Protein AF-A0A537Z1U8-F1 (afdb_monomer_lite)

Foldseek 3Di:
DFFQVVPVPDPWDWDQDPVRDIFTWDWPADDNLQRATDIDTPDDPPDDDDAAADQDDFDFFFKKKFFWQAPNNHGDIWIWTFHDFFDWDQDPVNPGINTGKTKIQTFDAPGSGGTFMAGPVRHGQFGWHDAPDVPPDRGHPRITITRGVNRNVVRVPDDDD

Secondary structure (DSSP, 8-state):
-EEGGGTTT-S-EEEE-TTS-EEEEEEEEEEGGGTEEEEEES---S---PPPB--S---TT-EEEEEE-GGG-TTEEEEEEEEEEEEEEE-TTSSSEEEEEEEE-S---TT-TTPEEEETTS-EEEEEEEE--TT--SS--S-EEEEEHHHHHHHTT----

pLDDT: mean 88.59, std 12.71, range [33.28, 98.56]

Structure (mmCIF, N/CA/C/O backbone):
data_AF-A0A537Z1U8-F1
#
_entry.id   AF-A0A537Z1U8-F1
#
loop_
_atom_site.group_PDB
_atom_site.id
_atom_site.type_symbol
_atom_site.label_atom_id
_atom_site.label_alt_id
_atom_site.label_comp_id
_atom_site.label_asym_id
_atom_site.label_entity_id
_atom_site.label_seq_id
_atom_site.pdbx_PDB_ins_code
_atom_site.Cartn_x
_atom_site.Cartn_y
_atom_site.Cartn_z
_atom_site.occupancy
_atom_site.B_iso_or_equiv
_atom_site.auth_seq_id
_atom_site.auth_comp_id
_atom_site.auth_asym_id
_atom_site.auth_atom_id
_atom_site.pdbx_PDB_model_num
ATOM 1 N N . MET A 1 1 ? -3.578 -5.396 7.137 1.00 93.75 1 MET A N 1
ATOM 2 C CA . MET A 1 1 ? -2.166 -5.213 6.737 1.00 93.75 1 MET A CA 1
ATOM 3 C C . MET A 1 1 ? -2.007 -3.767 6.334 1.00 93.75 1 MET A C 1
ATOM 5 O O . MET A 1 1 ? -2.961 -3.220 5.798 1.00 93.75 1 MET A O 1
ATOM 9 N N . THR A 1 2 ? -0.862 -3.169 6.622 1.00 95.50 2 THR A N 1
ATOM 10 C CA . THR A 1 2 ? -0.528 -1.786 6.268 1.00 95.50 2 THR A CA 1
ATOM 11 C C . THR A 1 2 ? 0.957 -1.704 5.908 1.00 95.50 2 THR A C 1
ATOM 13 O O . THR A 1 2 ? 1.670 -2.705 6.031 1.00 95.50 2 THR A O 1
ATOM 16 N N . ALA A 1 3 ? 1.414 -0.539 5.459 1.00 94.06 3 ALA A N 1
ATOM 17 C CA . ALA A 1 3 ? 2.832 -0.272 5.286 1.00 94.06 3 ALA A CA 1
ATOM 18 C C . ALA A 1 3 ? 3.501 -0.092 6.660 1.00 94.06 3 ALA A C 1
ATOM 20 O O . ALA A 1 3 ? 2.915 0.535 7.545 1.00 94.06 3 ALA A O 1
ATOM 21 N N . ASN A 1 4 ? 4.694 -0.653 6.862 1.00 93.62 4 ASN A N 1
ATOM 22 C CA . ASN A 1 4 ? 5.367 -0.626 8.166 1.00 93.62 4 ASN A CA 1
ATOM 23 C C . ASN A 1 4 ? 5.676 0.805 8.615 1.00 93.62 4 ASN A C 1
ATOM 25 O O . ASN A 1 4 ? 5.375 1.163 9.750 1.00 93.62 4 ASN A O 1
ATOM 29 N N . HIS A 1 5 ? 6.187 1.644 7.714 1.00 91.00 5 HIS A N 1
ATOM 30 C CA . HIS A 1 5 ? 6.532 3.036 8.027 1.00 91.00 5 HIS A CA 1
ATOM 31 C C . HIS A 1 5 ? 5.334 3.885 8.493 1.00 91.00 5 HIS A C 1
ATOM 33 O O . HIS A 1 5 ? 5.520 4.952 9.068 1.00 91.00 5 HIS A O 1
ATOM 39 N N . VAL A 1 6 ? 4.091 3.441 8.255 1.00 91.94 6 VAL A N 1
ATOM 40 C CA . VAL A 1 6 ? 2.883 4.124 8.754 1.00 91.94 6 VAL A CA 1
ATOM 41 C C . VAL A 1 6 ? 2.713 3.930 10.264 1.00 91.94 6 VAL A C 1
ATOM 43 O O . VAL A 1 6 ? 2.070 4.753 10.911 1.00 91.94 6 VAL A O 1
ATOM 46 N N . VAL A 1 7 ? 3.261 2.849 10.826 1.00 93.88 7 VAL A N 1
ATOM 47 C CA . VAL A 1 7 ? 3.037 2.437 12.223 1.00 93.88 7 VAL A CA 1
ATOM 48 C C . VAL A 1 7 ? 4.316 2.296 13.053 1.00 93.88 7 VAL A C 1
ATOM 50 O O . VAL A 1 7 ? 4.208 2.077 14.252 1.00 93.88 7 VAL A O 1
ATOM 53 N N . GLU A 1 8 ? 5.503 2.427 12.450 1.00 89.69 8 GLU A N 1
ATOM 54 C CA . GLU A 1 8 ? 6.811 2.138 13.072 1.00 89.69 8 GLU A CA 1
ATOM 55 C C . GLU A 1 8 ? 7.060 2.885 14.396 1.00 89.69 8 GLU A C 1
ATOM 57 O O . GLU A 1 8 ? 7.564 2.283 15.340 1.00 89.69 8 GLU A O 1
ATOM 62 N N . ASP A 1 9 ? 6.618 4.142 14.503 1.00 88.56 9 ASP A N 1
ATOM 63 C CA . ASP A 1 9 ? 6.790 4.984 15.700 1.00 88.56 9 ASP A CA 1
ATOM 64 C C . ASP A 1 9 ? 5.463 5.300 16.422 1.00 88.56 9 ASP A C 1
ATOM 66 O O . ASP A 1 9 ? 5.382 6.219 17.244 1.00 88.56 9 ASP A O 1
ATOM 70 N N . ALA A 1 10 ? 4.383 4.584 16.096 1.00 91.81 10 ALA A N 1
ATOM 71 C CA . ALA A 1 10 ? 3.070 4.855 16.672 1.00 91.81 10 ALA A CA 1
ATOM 72 C C . ALA A 1 10 ? 2.974 4.326 18.116 1.00 91.81 10 ALA A C 1
ATOM 74 O O . ALA A 1 10 ? 3.103 3.127 18.354 1.00 91.81 10 ALA A O 1
ATOM 75 N N . SER A 1 11 ? 2.688 5.212 19.080 1.00 90.25 11 SER A N 1
ATOM 76 C CA . SER A 1 11 ? 2.346 4.813 20.457 1.00 90.25 11 SER A CA 1
ATOM 77 C C . SER A 1 11 ? 0.930 4.254 20.566 1.00 90.25 11 SER A C 1
ATOM 79 O O . SER A 1 11 ? 0.677 3.352 21.359 1.00 90.25 11 SER A O 1
ATOM 81 N N . ASP A 1 12 ? 0.021 4.792 19.753 1.00 94.81 12 ASP A N 1
ATOM 82 C CA . ASP A 1 12 ? -1.399 4.474 19.740 1.00 94.81 12 ASP A CA 1
ATOM 83 C C . ASP A 1 12 ? -1.858 4.318 18.290 1.00 94.81 12 ASP A C 1
ATOM 85 O O . ASP A 1 12 ? -1.578 5.167 17.439 1.00 94.81 12 ASP A O 1
ATOM 89 N N . ILE A 1 13 ? -2.577 3.234 18.002 1.00 97.06 13 ILE A N 1
ATOM 90 C CA . ILE A 1 13 ? -3.119 2.950 16.671 1.00 97.06 13 ILE A CA 1
ATOM 91 C C . ILE A 1 13 ? -4.636 2.839 16.796 1.00 97.06 13 ILE A C 1
ATOM 93 O O . ILE A 1 13 ? -5.140 1.975 17.508 1.00 97.06 13 ILE A O 1
ATOM 97 N N . GLU A 1 14 ? -5.370 3.688 16.075 1.00 96.44 14 GLU A N 1
ATOM 98 C CA . GLU A 1 14 ? -6.826 3.593 15.931 1.00 96.44 14 GLU A CA 1
ATOM 99 C C . GLU A 1 14 ? -7.168 3.130 14.509 1.00 96.44 14 GLU A C 1
ATOM 101 O O . GLU A 1 14 ? -6.727 3.719 13.519 1.00 96.44 14 GLU A O 1
ATOM 106 N N . VAL A 1 15 ? -7.987 2.087 14.395 1.00 95.12 15 VAL A N 1
ATOM 107 C CA . VAL A 1 15 ? -8.544 1.611 13.125 1.00 95.12 15 VAL A CA 1
ATOM 108 C C . VAL A 1 15 ? -9.978 2.103 13.002 1.00 95.12 15 VAL A C 1
ATOM 110 O O . VAL A 1 15 ? -10.791 1.898 13.899 1.00 95.12 15 VAL A O 1
ATOM 113 N N . THR A 1 16 ? -10.298 2.722 11.864 1.00 92.94 16 THR A N 1
ATOM 114 C CA . THR A 1 16 ? -11.677 3.048 11.473 1.00 92.94 16 THR A CA 1
ATOM 115 C C . THR A 1 16 ? -12.143 2.066 10.398 1.00 92.94 16 THR A C 1
ATOM 117 O O . THR A 1 16 ? -11.506 1.953 9.349 1.00 92.94 16 THR A O 1
ATOM 120 N N . PHE A 1 17 ? -13.242 1.352 10.642 1.00 91.94 17 PHE A N 1
ATOM 121 C CA . PHE A 1 17 ? -13.834 0.416 9.682 1.00 91.94 17 PHE A CA 1
ATOM 122 C C . PHE A 1 17 ? -14.728 1.130 8.659 1.00 91.94 17 PHE A C 1
ATOM 124 O O . PHE A 1 17 ? -15.087 2.296 8.814 1.00 91.94 17 PHE A O 1
ATOM 131 N N . GLY A 1 18 ? -15.121 0.410 7.602 1.00 87.31 18 GLY A N 1
ATOM 132 C CA . GLY A 1 18 ? -15.961 0.952 6.527 1.00 87.31 18 GLY A CA 1
ATOM 133 C C . GLY A 1 18 ? -17.368 1.389 6.961 1.00 87.31 18 GLY A C 1
ATOM 134 O O . GLY A 1 18 ? -17.992 2.173 6.254 1.00 87.31 18 GLY A O 1
ATOM 135 N N . ASP A 1 19 ? -17.856 0.924 8.115 1.00 89.56 19 ASP A N 1
ATOM 136 C CA . ASP A 1 19 ? -19.113 1.377 8.729 1.00 89.56 19 ASP A CA 1
ATOM 137 C C . ASP A 1 19 ? -18.936 2.602 9.653 1.00 89.56 19 ASP A C 1
ATOM 139 O O . ASP A 1 19 ? -19.910 3.101 10.215 1.00 89.56 19 ASP A O 1
ATOM 143 N N . GLY A 1 20 ? -17.702 3.097 9.804 1.00 89.88 20 GLY A N 1
ATOM 144 C CA . GLY A 1 20 ? -17.340 4.234 10.650 1.00 89.88 20 GLY A CA 1
ATOM 145 C C . GLY A 1 20 ? -17.029 3.882 12.105 1.00 89.88 20 GLY A C 1
ATOM 146 O O . GLY A 1 20 ? -16.631 4.771 12.861 1.00 89.88 20 GLY A O 1
ATOM 147 N N . THR A 1 21 ? -17.176 2.622 12.520 1.00 93.00 21 THR A N 1
ATOM 148 C CA . THR A 1 21 ? -16.768 2.195 13.865 1.00 93.00 21 THR A CA 1
ATOM 149 C C . THR A 1 21 ? -15.256 2.303 14.041 1.00 93.00 21 THR A C 1
ATOM 151 O O . THR A 1 21 ? -14.482 2.160 13.091 1.00 93.00 21 THR A O 1
ATOM 154 N N . LYS A 1 22 ? -14.838 2.579 15.278 1.00 95.19 22 LYS A N 1
ATOM 155 C CA . LYS A 1 22 ? -13.446 2.823 15.652 1.00 95.19 22 LYS A CA 1
ATOM 156 C C . LYS A 1 22 ? -13.024 1.906 16.781 1.00 95.19 22 LYS A C 1
ATOM 158 O O . LYS A 1 22 ? -13.827 1.604 17.664 1.00 95.19 22 LYS A O 1
ATOM 163 N N . THR A 1 23 ? -11.769 1.489 16.757 1.00 97.25 23 THR A N 1
ATOM 164 C CA . THR A 1 23 ? -11.187 0.638 17.792 1.00 97.25 23 THR A CA 1
ATOM 165 C C . THR A 1 23 ? -9.683 0.846 17.862 1.00 97.25 23 THR A C 1
ATOM 167 O O . THR A 1 23 ? -9.051 1.155 16.847 1.00 97.25 23 THR A O 1
ATOM 170 N N . SER A 1 24 ? -9.113 0.661 19.046 1.00 98.00 24 SER A N 1
ATOM 171 C CA . SER A 1 24 ? -7.666 0.569 19.194 1.00 98.00 24 SER A CA 1
ATOM 172 C C . SER A 1 24 ? -7.151 -0.700 18.513 1.00 98.00 24 SER A C 1
ATOM 174 O O . SER A 1 24 ? -7.872 -1.689 18.364 1.00 98.00 24 SER A O 1
ATOM 176 N N . ALA A 1 25 ? -5.908 -0.666 18.058 1.00 97.56 25 ALA A N 1
ATOM 177 C CA . ALA A 1 25 ? -5.233 -1.801 17.458 1.00 97.56 25 ALA A CA 1
ATOM 178 C C . ALA A 1 25 ? -3.783 -1.871 17.927 1.00 97.56 25 ALA A C 1
ATOM 180 O O . ALA A 1 25 ? -3.193 -0.880 18.352 1.00 97.56 25 ALA A O 1
ATOM 181 N N . HIS A 1 26 ? -3.192 -3.049 17.796 1.00 95.81 26 HIS A N 1
ATOM 182 C CA . HIS A 1 26 ? -1.781 -3.277 18.071 1.00 95.81 26 HIS A CA 1
ATOM 183 C C . HIS A 1 26 ? -1.120 -4.004 16.902 1.00 95.81 26 HIS A C 1
ATOM 185 O O . HIS A 1 26 ? -1.777 -4.694 16.114 1.00 95.81 26 HIS A O 1
ATOM 191 N N . VAL A 1 27 ? 0.195 -3.836 16.777 1.00 95.88 27 VAL A N 1
ATOM 192 C CA . VAL A 1 27 ? 0.997 -4.568 15.795 1.00 95.88 27 VAL A CA 1
ATOM 193 C C . VAL A 1 27 ? 1.124 -6.020 16.256 1.00 95.88 27 VAL A C 1
ATOM 195 O O . VAL A 1 27 ? 1.568 -6.287 17.367 1.00 95.88 27 VAL A O 1
ATOM 198 N N . VAL A 1 28 ? 0.708 -6.954 15.402 1.00 94.44 28 VAL A N 1
ATOM 199 C CA . VAL A 1 28 ? 0.854 -8.405 15.617 1.00 94.44 28 VAL A CA 1
ATOM 200 C C . VAL A 1 28 ? 2.203 -8.885 15.106 1.00 94.44 28 VAL A C 1
ATOM 202 O O . VAL A 1 28 ? 2.829 -9.739 15.721 1.00 94.44 28 VAL A O 1
ATOM 205 N N . SER A 1 29 ? 2.620 -8.361 13.956 1.00 93.75 29 SER A N 1
ATOM 206 C CA . SER A 1 29 ? 3.909 -8.651 13.344 1.00 93.75 29 SER A CA 1
ATOM 207 C C . SER A 1 29 ? 4.308 -7.515 12.407 1.00 93.75 29 SER A C 1
ATOM 209 O O . SER A 1 29 ? 3.452 -6.811 11.854 1.00 93.75 29 SER A O 1
ATOM 211 N N . SER A 1 30 ? 5.608 -7.359 12.192 1.00 92.62 30 SER A N 1
ATOM 212 C CA . SER A 1 30 ? 6.167 -6.439 11.208 1.00 92.62 30 SER A CA 1
ATOM 213 C C . SER A 1 30 ? 7.284 -7.111 10.418 1.00 92.62 30 SER A C 1
ATOM 215 O O . SER A 1 30 ? 7.970 -8.008 10.895 1.00 92.62 30 SER A O 1
ATOM 217 N N . ALA A 1 31 ? 7.442 -6.674 9.175 1.00 92.38 31 ALA A N 1
ATOM 218 C CA . ALA A 1 31 ? 8.544 -7.030 8.296 1.00 92.38 31 ALA A CA 1
ATOM 219 C C . ALA A 1 31 ? 9.080 -5.733 7.679 1.00 92.38 31 ALA A C 1
ATOM 221 O O . ALA A 1 31 ? 8.707 -5.387 6.547 1.00 92.38 31 ALA A O 1
ATOM 222 N N . PRO A 1 32 ? 9.897 -4.964 8.425 1.00 90.12 32 PRO A N 1
ATOM 223 C CA . PRO A 1 32 ? 10.426 -3.680 7.967 1.00 90.12 32 PRO A CA 1
ATOM 224 C C . PRO A 1 32 ? 11.198 -3.795 6.649 1.00 90.12 32 PRO A C 1
ATOM 226 O O . PRO A 1 32 ? 11.216 -2.868 5.843 1.00 90.12 32 PRO A O 1
ATOM 229 N N . GLU A 1 33 ? 11.798 -4.954 6.373 1.00 88.38 33 GLU A N 1
ATOM 230 C CA . GLU A 1 33 ? 12.511 -5.228 5.131 1.00 88.38 33 GLU A CA 1
ATOM 231 C C . GLU A 1 33 ? 11.630 -5.321 3.888 1.00 88.38 33 GLU A C 1
ATOM 233 O O . GLU A 1 33 ? 12.137 -5.154 2.780 1.00 88.38 33 GLU A O 1
ATOM 238 N N . ASN A 1 34 ? 10.331 -5.534 4.082 1.00 90.56 34 ASN A N 1
ATOM 239 C CA . ASN A 1 34 ? 9.314 -5.518 3.039 1.00 90.56 34 ASN A CA 1
ATOM 240 C C . ASN A 1 34 ? 8.362 -4.320 3.174 1.00 90.56 34 ASN A C 1
ATOM 242 O O . ASN A 1 34 ? 7.426 -4.223 2.390 1.00 90.56 34 ASN A O 1
ATOM 246 N N . ASP A 1 35 ? 8.575 -3.442 4.160 1.00 92.38 35 ASP A N 1
ATOM 247 C CA . ASP A 1 35 ? 7.667 -2.353 4.533 1.00 92.38 35 ASP A CA 1
ATOM 248 C C . ASP A 1 35 ? 6.220 -2.822 4.788 1.00 92.38 35 ASP A C 1
ATOM 250 O O . ASP A 1 35 ? 5.259 -2.207 4.334 1.00 92.38 35 ASP A O 1
ATOM 254 N N . ILE A 1 36 ? 6.037 -3.930 5.515 1.00 94.94 36 ILE A N 1
ATOM 255 C CA . ILE A 1 36 ? 4.709 -4.474 5.852 1.00 94.94 36 ILE A CA 1
ATOM 256 C C . ILE A 1 36 ? 4.534 -4.609 7.362 1.00 94.94 36 ILE A C 1
ATOM 258 O O . ILE A 1 36 ? 5.419 -5.103 8.051 1.00 94.94 36 ILE A O 1
ATOM 262 N N . ALA A 1 37 ? 3.346 -4.257 7.854 1.00 95.50 37 ALA A N 1
ATOM 263 C CA . ALA A 1 37 ? 2.895 -4.558 9.209 1.00 95.50 37 ALA A CA 1
ATOM 264 C C . ALA A 1 37 ? 1.495 -5.195 9.220 1.00 95.50 37 ALA A C 1
ATOM 266 O O . ALA A 1 37 ? 0.625 -4.911 8.380 1.00 95.50 37 ALA A O 1
ATOM 267 N N . VAL A 1 38 ? 1.257 -6.068 10.196 1.00 95.94 38 VAL A N 1
ATOM 268 C CA . VAL A 1 38 ? -0.041 -6.685 10.483 1.00 95.94 38 VAL A CA 1
ATOM 269 C C . VAL A 1 38 ? -0.573 -6.101 11.778 1.00 95.94 38 VAL A C 1
ATOM 271 O O . VAL A 1 38 ? 0.112 -6.103 12.792 1.00 95.94 38 VAL A O 1
ATOM 274 N N . LEU A 1 39 ? -1.814 -5.623 11.736 1.00 95.75 39 LEU A N 1
ATOM 275 C CA . LEU A 1 39 ? -2.498 -5.055 12.889 1.00 95.75 39 LEU A CA 1
ATOM 276 C C . LEU A 1 39 ? -3.620 -5.991 13.330 1.00 95.75 39 LEU A C 1
ATOM 278 O O . LEU A 1 39 ? -4.321 -6.545 12.476 1.00 95.75 39 LEU A O 1
ATOM 282 N N . ALA A 1 40 ? -3.814 -6.109 14.638 1.00 94.94 40 ALA A N 1
ATOM 283 C CA . ALA A 1 40 ? -5.003 -6.693 15.239 1.00 94.94 40 ALA A CA 1
ATOM 284 C C . ALA A 1 40 ? -5.800 -5.583 15.929 1.00 94.94 40 ALA A C 1
ATOM 286 O O . ALA A 1 40 ? -5.274 -4.942 16.839 1.00 94.94 40 ALA A O 1
ATOM 287 N N . PRO A 1 41 ? -7.047 -5.332 15.502 1.00 96.25 41 PRO A N 1
ATOM 288 C CA . PRO A 1 41 ? -7.946 -4.466 16.244 1.00 96.25 41 PRO A CA 1
ATOM 289 C C . PRO A 1 41 ? -8.433 -5.167 17.520 1.00 96.25 41 PRO A C 1
ATOM 291 O O . PRO A 1 41 ? -8.697 -6.371 17.503 1.00 96.25 41 PRO A O 1
ATOM 294 N N . ASP A 1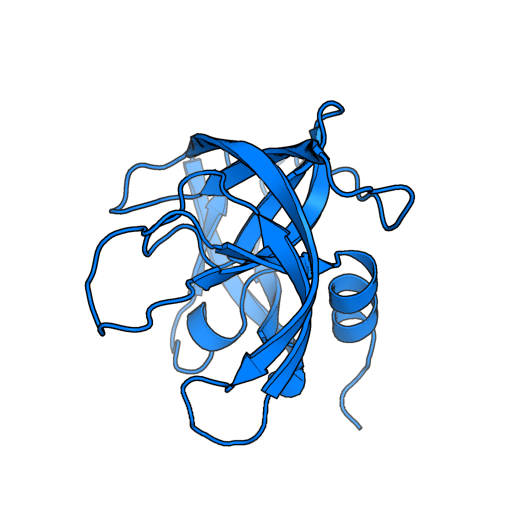 42 ? -8.621 -4.412 18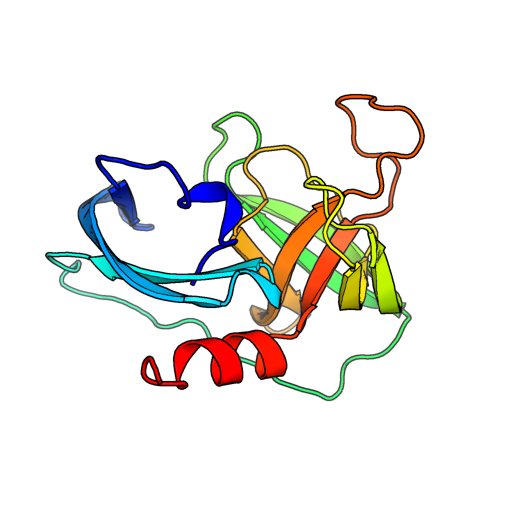.600 1.00 96.88 42 ASP A N 1
ATOM 295 C CA . ASP A 1 42 ? -9.108 -4.930 19.887 1.00 96.88 42 ASP A CA 1
ATOM 296 C C . ASP A 1 42 ? -10.555 -5.438 19.793 1.00 96.88 42 ASP A C 1
ATOM 298 O O . ASP A 1 42 ? -10.984 -6.319 20.540 1.00 96.88 42 ASP A O 1
ATOM 302 N N . SER A 1 43 ? -11.323 -4.887 18.853 1.00 95.38 43 SER A N 1
ATOM 303 C CA . SER A 1 43 ? -12.690 -5.304 18.555 1.00 95.38 43 SER A CA 1
ATOM 304 C C . SER A 1 43 ? -13.006 -5.169 17.069 1.00 95.38 43 SER A C 1
ATOM 306 O O . SER A 1 43 ? -12.345 -4.452 16.325 1.00 95.38 43 SER A O 1
ATOM 308 N N . THR A 1 44 ? -14.030 -5.880 16.610 1.00 93.69 44 THR A N 1
ATOM 309 C CA . THR A 1 44 ? -14.472 -5.850 15.212 1.00 93.69 44 THR A CA 1
ATOM 310 C C . THR A 1 44 ? -15.960 -5.513 15.133 1.00 93.69 44 THR A C 1
ATOM 312 O O . THR A 1 44 ? -16.698 -5.821 16.075 1.00 93.69 44 THR A O 1
ATOM 315 N N . PRO A 1 45 ? -16.433 -4.891 14.036 1.00 91.69 45 PRO A N 1
ATOM 316 C CA . PRO A 1 45 ? -17.858 -4.755 13.773 1.00 91.69 45 PRO A CA 1
ATOM 317 C C . PRO A 1 45 ? -18.546 -6.116 13.725 1.00 91.69 45 PRO A C 1
ATOM 319 O O . PRO A 1 45 ? -17.927 -7.130 13.398 1.00 91.69 45 PRO A O 1
ATOM 322 N N . GLY A 1 46 ? -19.860 -6.129 13.959 1.00 88.38 46 GLY A N 1
ATOM 323 C CA . GLY A 1 46 ? -20.652 -7.363 13.905 1.00 88.38 46 GLY A CA 1
ATOM 324 C C . GLY A 1 46 ? -20.604 -8.076 12.545 1.00 88.38 46 GLY A C 1
ATOM 325 O O . GLY A 1 46 ? -20.812 -9.286 12.487 1.00 88.38 46 GLY A O 1
ATOM 326 N N . LEU A 1 47 ? -20.300 -7.348 11.463 1.00 88.56 47 LEU A N 1
ATOM 327 C CA . LEU A 1 47 ? -20.051 -7.904 10.137 1.00 88.56 47 LEU A CA 1
ATOM 328 C C . LEU A 1 47 ? -18.737 -7.356 9.570 1.00 88.56 47 LEU A C 1
ATOM 330 O O . LEU A 1 47 ? -18.618 -6.164 9.301 1.00 88.56 47 LEU A O 1
ATOM 334 N N . ILE A 1 48 ? -17.785 -8.251 9.310 1.00 87.88 48 ILE A N 1
ATOM 335 C CA . ILE A 1 48 ? -16.597 -7.973 8.500 1.00 87.88 48 ILE A CA 1
ATOM 336 C C . ILE A 1 48 ? -16.657 -8.835 7.246 1.00 87.88 48 ILE A C 1
ATOM 338 O O . ILE A 1 48 ? -16.811 -10.054 7.324 1.00 87.88 48 ILE A O 1
ATOM 342 N N . VAL A 1 49 ? -16.469 -8.203 6.089 1.00 89.81 49 VAL A N 1
ATOM 343 C CA . VAL A 1 49 ? -16.225 -8.906 4.829 1.00 89.81 49 VAL A CA 1
ATOM 344 C C . VAL A 1 49 ? -14.724 -8.844 4.543 1.00 89.81 49 VAL A C 1
ATOM 346 O O . VAL A 1 49 ? -14.200 -7.749 4.327 1.00 89.81 49 VAL A O 1
ATOM 349 N N . PRO A 1 50 ? -14.001 -9.978 4.569 1.00 90.94 50 PRO A N 1
ATOM 350 C CA . PRO A 1 50 ? -12.580 -9.975 4.265 1.00 90.94 50 PRO A CA 1
ATOM 351 C C . PRO A 1 50 ? -12.350 -9.646 2.788 1.00 90.94 50 PRO A C 1
ATOM 353 O O . PRO A 1 50 ? -13.099 -10.077 1.909 1.00 90.94 50 PRO A O 1
ATOM 356 N N . ALA A 1 51 ? -11.272 -8.916 2.512 1.00 93.25 51 ALA A N 1
ATOM 357 C CA . ALA A 1 51 ? -10.834 -8.691 1.145 1.00 93.25 51 ALA A CA 1
ATOM 358 C C . ALA A 1 51 ? -10.399 -10.013 0.490 1.00 93.25 51 ALA A C 1
ATOM 360 O O . ALA A 1 51 ? -9.736 -10.849 1.110 1.00 93.25 51 ALA A O 1
ATOM 361 N N . VAL A 1 52 ? -10.737 -10.184 -0.788 1.00 96.62 52 VAL A N 1
ATOM 362 C CA . VAL A 1 52 ? -10.256 -11.315 -1.587 1.00 96.62 52 VAL A CA 1
ATOM 363 C C . VAL A 1 52 ? -8.841 -11.004 -2.058 1.00 96.62 52 VAL A C 1
ATOM 365 O O . VAL A 1 52 ? -8.604 -9.953 -2.649 1.00 96.62 52 VAL A O 1
ATOM 368 N N . LEU A 1 53 ? -7.897 -11.911 -1.811 1.00 96.75 53 LEU A N 1
ATOM 369 C CA . LEU A 1 53 ? -6.497 -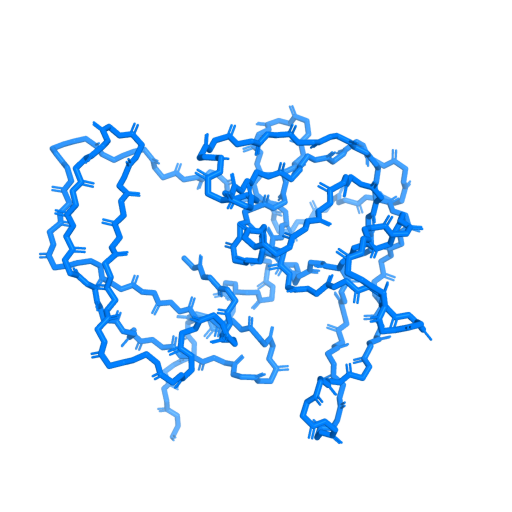11.735 -2.200 1.00 96.75 53 LEU A CA 1
ATOM 370 C C . LEU A 1 53 ? -6.209 -12.476 -3.508 1.00 96.75 53 LEU A C 1
ATOM 372 O O . LEU A 1 53 ? -6.631 -13.621 -3.677 1.00 96.75 53 LEU A O 1
ATOM 376 N N . ASN A 1 54 ? -5.439 -11.859 -4.401 1.00 96.56 54 ASN A N 1
ATOM 377 C CA . ASN A 1 54 ? -4.918 -12.498 -5.602 1.00 96.56 54 ASN A CA 1
ATOM 378 C C . ASN A 1 54 ? -3.392 -12.352 -5.674 1.00 96.56 54 ASN A C 1
ATOM 380 O O . ASN A 1 54 ? -2.857 -11.293 -5.983 1.00 96.56 54 ASN A O 1
ATOM 384 N N . GLY A 1 55 ? -2.692 -13.452 -5.394 1.00 91.50 55 GLY A N 1
ATOM 385 C CA . GLY A 1 55 ? -1.231 -13.502 -5.338 1.00 91.50 55 GLY A CA 1
ATOM 386 C C . GLY A 1 55 ? -0.513 -13.724 -6.671 1.00 91.50 55 GLY A C 1
ATOM 387 O O . GLY A 1 55 ? 0.680 -14.031 -6.635 1.00 91.50 55 GLY A O 1
ATOM 388 N N . GLY A 1 56 ? -1.186 -13.646 -7.825 1.00 90.81 56 GLY A N 1
ATOM 389 C CA . GLY A 1 56 ? -0.536 -13.888 -9.114 1.00 90.81 56 GLY A CA 1
ATOM 390 C C . GLY A 1 56 ? -1.366 -13.526 -10.344 1.00 90.81 56 GLY A C 1
ATOM 391 O O . GLY A 1 56 ? -2.447 -12.958 -10.252 1.00 90.81 56 GLY A O 1
ATOM 392 N N . GLY A 1 57 ? -0.823 -13.852 -11.519 1.00 92.06 57 GLY A N 1
ATOM 393 C CA . GLY A 1 57 ? -1.508 -13.650 -12.799 1.00 92.06 57 GLY A CA 1
ATOM 394 C C . GLY A 1 57 ? -1.630 -12.193 -13.250 1.00 92.06 57 GLY A C 1
ATOM 395 O O . GLY A 1 57 ? -2.351 -11.944 -14.207 1.00 92.06 57 GLY A O 1
ATOM 396 N N . ILE A 1 58 ? -0.934 -11.263 -12.589 1.00 96.31 58 ILE A N 1
ATOM 397 C CA . ILE A 1 58 ? -0.862 -9.859 -13.001 1.00 96.31 58 ILE A CA 1
ATOM 398 C C . ILE A 1 58 ? 0.196 -9.647 -14.086 1.00 96.31 58 ILE A C 1
ATOM 400 O O . ILE A 1 58 ? 1.256 -10.283 -14.070 1.00 96.31 58 ILE A O 1
ATOM 404 N N . GLN A 1 59 ? -0.077 -8.732 -15.007 1.00 98.12 59 GLN A N 1
ATOM 405 C CA . GLN A 1 59 ? 0.777 -8.380 -16.137 1.00 98.12 59 GLN A CA 1
ATOM 406 C C . GLN A 1 59 ? 0.881 -6.862 -16.289 1.00 98.12 59 GLN A C 1
ATOM 408 O O . GLN A 1 59 ? 0.022 -6.103 -15.847 1.00 98.12 59 GLN A O 1
ATOM 413 N N . VAL A 1 60 ? 1.958 -6.403 -16.929 1.00 98.44 60 VAL A N 1
ATOM 414 C CA . VAL A 1 60 ? 2.080 -4.992 -17.317 1.00 98.44 60 VAL A CA 1
ATOM 415 C C . VAL A 1 60 ? 0.963 -4.650 -18.303 1.00 98.44 60 VAL A C 1
ATOM 417 O O . VAL A 1 60 ? 0.755 -5.379 -19.271 1.00 98.44 60 VAL A O 1
ATOM 420 N N . GLY A 1 61 ? 0.273 -3.537 -18.062 1.00 98.25 61 GLY A N 1
ATOM 421 C CA . GLY A 1 61 ? -0.899 -3.103 -18.821 1.00 98.25 61 GLY A CA 1
ATOM 422 C C . GLY A 1 61 ? -2.240 -3.524 -18.218 1.00 98.25 61 GLY A C 1
ATOM 423 O O . GLY A 1 61 ? -3.261 -3.010 -18.664 1.00 98.25 61 GLY A O 1
ATOM 424 N N . ASP A 1 62 ? -2.260 -4.393 -17.202 1.00 98.50 62 ASP A N 1
ATOM 425 C CA . ASP A 1 62 ? -3.498 -4.702 -16.481 1.00 98.50 62 ASP A CA 1
ATOM 426 C C . ASP A 1 62 ? -4.018 -3.463 -15.745 1.00 98.50 62 ASP A C 1
ATOM 428 O O . ASP A 1 62 ? -3.249 -2.768 -15.074 1.00 98.50 62 ASP A O 1
ATOM 432 N N . ASP A 1 63 ? -5.332 -3.231 -15.819 1.00 98.44 63 ASP A N 1
ATOM 433 C CA . ASP A 1 63 ? -6.003 -2.198 -15.029 1.00 98.44 63 ASP A CA 1
ATOM 434 C C . ASP A 1 63 ? -5.780 -2.442 -13.531 1.00 98.44 63 ASP A C 1
ATOM 436 O O . ASP A 1 63 ? -5.947 -3.558 -13.019 1.00 98.44 63 ASP A O 1
ATOM 440 N N . THR A 1 64 ? -5.490 -1.362 -12.816 1.00 98.38 64 THR A N 1
ATOM 441 C CA . THR A 1 64 ? -5.274 -1.381 -11.375 1.00 98.38 64 THR A CA 1
ATOM 442 C C . THR A 1 64 ? -5.930 -0.191 -10.694 1.00 98.38 64 THR A C 1
ATOM 444 O O . THR A 1 64 ? -6.091 0.881 -11.284 1.00 98.38 64 THR A O 1
ATOM 447 N N . PHE A 1 65 ? -6.312 -0.382 -9.436 1.00 97.81 65 PHE A N 1
ATOM 448 C CA . PHE A 1 65 ? -7.015 0.617 -8.645 1.00 97.81 65 PHE A CA 1
ATOM 449 C C . PHE A 1 65 ? -6.372 0.747 -7.273 1.00 97.81 65 PHE A C 1
ATOM 451 O O . PHE A 1 65 ? -6.155 -0.255 -6.595 1.00 97.81 65 PHE A O 1
ATOM 458 N N . SER A 1 66 ? -6.099 1.974 -6.842 1.00 95.81 66 SER A N 1
ATOM 459 C CA . SER A 1 66 ? -5.643 2.245 -5.480 1.00 95.81 66 SER A CA 1
ATOM 460 C C . SER A 1 66 ? -6.803 2.778 -4.656 1.00 95.81 66 SER A C 1
ATOM 462 O O . SER A 1 66 ? -7.497 3.698 -5.089 1.00 95.81 66 SER A O 1
ATOM 464 N N . VAL A 1 67 ? -6.986 2.229 -3.456 1.00 94.75 67 VAL A N 1
ATOM 465 C CA . VAL A 1 67 ? -7.948 2.734 -2.469 1.00 94.75 67 VAL A CA 1
ATOM 466 C C . VAL A 1 67 ? -7.191 3.227 -1.247 1.00 94.75 67 VAL A C 1
ATOM 468 O O . VAL A 1 67 ? -6.305 2.542 -0.743 1.00 94.75 67 VAL A O 1
ATOM 471 N N . GLY A 1 68 ? -7.541 4.408 -0.750 1.00 91.00 68 GLY A N 1
ATOM 472 C CA . GLY A 1 68 ? -6.876 4.971 0.419 1.00 91.00 68 GLY A CA 1
ATOM 473 C C . GLY A 1 68 ? -7.621 6.135 1.051 1.00 91.00 68 GLY A C 1
ATOM 474 O O . GLY A 1 68 ? -8.789 6.404 0.758 1.00 91.00 68 GLY A O 1
ATOM 475 N N . ASN A 1 69 ? -6.910 6.834 1.928 1.00 88.81 69 ASN A N 1
ATOM 476 C CA . ASN A 1 69 ? -7.379 8.027 2.620 1.00 88.81 69 ASN A CA 1
ATOM 477 C C . ASN A 1 69 ? -6.435 9.223 2.361 1.00 88.81 69 ASN A C 1
ATOM 479 O O . ASN A 1 69 ? -5.863 9.785 3.301 1.00 88.81 69 ASN A O 1
ATOM 483 N N . PRO A 1 70 ? -6.187 9.592 1.088 1.00 80.19 70 PRO A N 1
ATOM 484 C CA . PRO A 1 70 ? -5.278 10.676 0.760 1.00 80.19 70 PRO A CA 1
ATOM 485 C C . PRO A 1 70 ? -5.792 11.990 1.350 1.00 80.19 70 PRO A C 1
ATOM 487 O O . PRO A 1 70 ? -6.948 12.360 1.152 1.00 80.19 70 PRO A O 1
ATOM 490 N N . LEU A 1 71 ? -4.926 12.705 2.074 1.00 76.25 71 LEU A N 1
ATOM 491 C CA . LEU A 1 71 ? -5.256 13.997 2.700 1.00 76.25 71 LEU A CA 1
ATOM 492 C C . LEU A 1 71 ? -6.483 13.956 3.642 1.00 76.25 71 LEU A C 1
ATOM 494 O O . LEU A 1 71 ? -7.129 14.982 3.850 1.00 76.25 71 LEU A O 1
ATOM 498 N N . GLY A 1 72 ? -6.825 12.789 4.201 1.00 77.81 72 GLY A N 1
ATOM 499 C CA . GLY A 1 72 ? -7.997 12.623 5.071 1.00 77.81 72 GLY A CA 1
ATOM 500 C C . GLY A 1 72 ? -9.333 12.455 4.331 1.00 77.81 72 GLY A C 1
ATOM 501 O O . GLY A 1 72 ? -10.381 12.400 4.976 1.00 77.81 72 GLY A O 1
ATOM 502 N N . LEU A 1 73 ? -9.316 12.345 2.997 1.00 78.94 73 LEU A N 1
ATOM 503 C CA . LEU A 1 73 ? -10.486 12.017 2.180 1.00 78.94 73 LEU A CA 1
ATOM 504 C C . LEU A 1 73 ? -10.707 10.498 2.136 1.00 78.94 73 LEU A C 1
ATOM 506 O O . LEU A 1 73 ? -10.258 9.804 1.215 1.00 78.94 73 LEU A O 1
ATOM 510 N N . ALA A 1 74 ? -11.396 9.985 3.156 1.00 79.06 74 ALA A N 1
ATOM 511 C CA . ALA A 1 74 ? -11.633 8.557 3.322 1.00 79.06 74 ALA A CA 1
ATOM 512 C C . ALA A 1 74 ? -12.387 7.956 2.124 1.00 79.06 74 ALA A C 1
ATOM 514 O O . ALA A 1 74 ? -13.338 8.545 1.613 1.00 79.06 74 ALA A O 1
ATOM 515 N N . GLY A 1 75 ? -11.970 6.761 1.697 1.00 80.00 75 GLY A N 1
ATOM 516 C CA . GLY A 1 75 ? -12.622 6.033 0.605 1.00 80.00 75 GLY A CA 1
ATOM 517 C C . GLY A 1 75 ? -12.311 6.577 -0.791 1.00 80.00 75 GLY A C 1
ATOM 518 O O . GLY A 1 75 ? -13.089 6.354 -1.717 1.00 80.00 75 GLY A O 1
ATOM 519 N N . SER A 1 76 ? -11.189 7.280 -0.965 1.00 91.62 76 SER A N 1
ATOM 520 C CA . SER A 1 76 ? -10.760 7.731 -2.290 1.00 91.62 76 SER A CA 1
ATOM 521 C C . SER A 1 76 ? -10.272 6.552 -3.125 1.00 91.62 76 SER A C 1
ATOM 523 O O . SER A 1 76 ? -9.470 5.743 -2.654 1.00 91.62 76 SER A O 1
ATOM 525 N N . LEU A 1 77 ? -10.721 6.497 -4.379 1.00 95.12 77 LEU A N 1
ATOM 526 C CA . LEU A 1 77 ? -10.309 5.503 -5.363 1.00 95.12 77 LEU A CA 1
ATOM 527 C C . LEU A 1 77 ? -9.695 6.195 -6.579 1.00 95.12 77 LEU A C 1
ATOM 529 O O . LEU A 1 77 ? -10.252 7.160 -7.104 1.00 95.12 77 LEU A O 1
ATOM 533 N N . THR A 1 78 ? -8.566 5.675 -7.048 1.00 96.19 78 THR A N 1
ATOM 534 C CA . THR A 1 78 ? -7.905 6.104 -8.285 1.00 96.19 78 THR A CA 1
ATOM 535 C C . THR A 1 78 ? -7.653 4.897 -9.178 1.00 96.19 78 THR A C 1
ATOM 537 O O . THR A 1 78 ? -7.545 3.771 -8.692 1.00 96.19 78 THR A O 1
ATOM 540 N N . ALA A 1 79 ? -7.598 5.121 -10.489 1.00 97.75 79 ALA A N 1
ATOM 541 C CA . ALA A 1 79 ? -7.415 4.075 -11.488 1.00 97.75 79 ALA A CA 1
ATOM 542 C C . ALA A 1 79 ? -6.177 4.358 -12.341 1.00 97.75 79 ALA A C 1
ATOM 544 O O . ALA A 1 79 ? -5.819 5.518 -12.555 1.00 97.75 79 ALA A O 1
ATOM 545 N N . GLY A 1 80 ? -5.559 3.291 -12.827 1.00 97.94 80 GLY A N 1
ATOM 546 C CA . GLY A 1 80 ? -4.405 3.310 -13.713 1.00 97.94 80 GLY A CA 1
ATOM 547 C C . GLY A 1 80 ? -4.128 1.905 -14.235 1.00 97.94 80 GLY A C 1
ATOM 548 O O . GLY A 1 80 ? -5.026 1.063 -14.284 1.00 97.94 80 GLY A O 1
ATOM 549 N N . VAL A 1 81 ? -2.877 1.630 -14.569 1.00 98.56 81 VAL A N 1
ATOM 550 C CA . VAL A 1 81 ? -2.388 0.325 -15.005 1.00 98.56 81 VAL A CA 1
ATOM 551 C C . VAL A 1 81 ? -1.161 -0.106 -14.210 1.00 98.56 81 VAL A C 1
ATOM 553 O O . VAL A 1 81 ? -0.451 0.698 -13.601 1.00 98.56 81 VAL A O 1
ATOM 556 N N . ILE A 1 82 ? -0.869 -1.401 -14.246 1.00 98.56 82 ILE A N 1
ATOM 557 C CA . ILE A 1 82 ? 0.441 -1.920 -13.856 1.00 98.56 82 ILE A CA 1
ATOM 558 C C . ILE A 1 82 ? 1.461 -1.470 -14.903 1.00 98.56 82 ILE A C 1
ATOM 560 O O . ILE A 1 82 ? 1.420 -1.895 -16.056 1.00 98.56 82 ILE A O 1
ATOM 564 N N . SER A 1 83 ? 2.408 -0.629 -14.502 1.00 98.19 83 SER A N 1
ATOM 565 C CA . SER A 1 83 ? 3.442 -0.069 -15.383 1.00 98.19 83 SER A CA 1
ATOM 566 C C . SER A 1 83 ? 4.736 -0.893 -15.379 1.00 98.19 83 SER A C 1
ATOM 568 O O . SER A 1 83 ? 5.605 -0.712 -16.231 1.00 98.19 83 SER A O 1
ATOM 570 N N . GLY A 1 84 ? 4.906 -1.791 -14.408 1.00 97.94 84 GLY A N 1
ATOM 571 C CA . GLY A 1 84 ? 6.102 -2.617 -14.277 1.00 97.94 84 GLY A CA 1
ATOM 572 C C . GLY A 1 84 ? 5.997 -3.629 -13.143 1.00 97.94 84 GLY A C 1
ATOM 573 O O . GLY A 1 84 ? 5.227 -3.456 -12.205 1.00 97.94 84 GLY A O 1
ATOM 574 N N . LEU A 1 85 ? 6.804 -4.681 -13.224 1.00 97.81 85 LEU A N 1
ATOM 575 C CA . LEU A 1 85 ? 6.902 -5.731 -12.210 1.00 97.81 85 LEU A CA 1
ATOM 576 C C . LEU A 1 85 ? 8.365 -5.909 -11.797 1.00 97.81 85 LEU A C 1
ATOM 578 O O . LEU A 1 85 ? 9.268 -5.526 -12.545 1.00 97.81 85 LEU A O 1
ATOM 582 N N . ASN A 1 86 ? 8.586 -6.521 -10.632 1.00 96.38 86 ASN A N 1
ATOM 583 C CA . ASN A 1 86 ? 9.912 -6.809 -10.078 1.00 96.38 86 ASN A CA 1
ATOM 584 C C . ASN A 1 86 ? 10.810 -5.565 -9.993 1.00 96.38 86 ASN A C 1
ATOM 586 O O . ASN A 1 86 ? 11.991 -5.613 -10.338 1.00 96.38 86 ASN A O 1
ATOM 590 N N . ARG A 1 87 ? 10.241 -4.428 -9.578 1.00 95.25 87 ARG A N 1
ATOM 591 C CA . ARG A 1 87 ? 11.018 -3.205 -9.358 1.00 95.25 87 ARG A CA 1
ATOM 592 C C . ARG A 1 87 ? 11.750 -3.259 -8.025 1.00 95.25 87 ARG A C 1
ATOM 594 O O . ARG A 1 87 ? 11.276 -3.885 -7.079 1.00 95.25 87 ARG A O 1
ATOM 601 N N . ALA A 1 88 ? 12.880 -2.567 -7.987 1.00 92.12 88 ALA A N 1
ATOM 602 C CA . ALA A 1 88 ? 13.645 -2.318 -6.781 1.00 92.12 88 ALA A CA 1
ATOM 603 C C . ALA A 1 88 ? 13.757 -0.808 -6.567 1.00 92.12 88 ALA A C 1
ATOM 605 O O . ALA A 1 88 ? 14.004 -0.074 -7.530 1.00 92.12 88 ALA A O 1
ATOM 606 N N . ILE A 1 89 ? 13.564 -0.348 -5.332 1.00 89.31 89 ILE A N 1
ATOM 607 C CA . ILE A 1 89 ? 13.749 1.059 -4.952 1.00 89.31 89 ILE A CA 1
ATOM 608 C C . ILE A 1 89 ? 14.556 1.171 -3.660 1.00 89.31 89 ILE A C 1
ATOM 610 O O . ILE A 1 89 ? 14.372 0.342 -2.767 1.00 89.31 89 ILE A O 1
ATOM 614 N N . PRO A 1 90 ? 15.417 2.193 -3.514 1.00 86.06 90 PRO A N 1
ATOM 615 C CA . PRO A 1 90 ? 16.065 2.474 -2.238 1.00 86.06 90 PRO A CA 1
ATOM 616 C C . PRO A 1 90 ? 15.027 2.704 -1.137 1.00 86.06 90 PRO A C 1
ATOM 618 O O . PRO A 1 90 ? 13.986 3.315 -1.386 1.00 86.06 90 PRO A O 1
ATOM 621 N N . ARG A 1 91 ? 15.316 2.249 0.083 1.00 79.56 91 ARG A N 1
ATOM 622 C CA . ARG A 1 91 ? 14.496 2.598 1.252 1.00 79.56 91 ARG A CA 1
ATOM 623 C C . ARG A 1 91 ? 14.739 4.046 1.659 1.00 79.56 91 ARG A C 1
ATOM 625 O O . ARG A 1 91 ? 15.859 4.540 1.539 1.00 79.56 91 ARG A O 1
ATOM 632 N N . GLU A 1 92 ? 13.718 4.700 2.207 1.00 71.06 92 GLU A N 1
ATOM 633 C CA . GLU A 1 92 ? 13.826 6.095 2.663 1.00 71.06 92 GLU A CA 1
ATOM 634 C C . GLU A 1 92 ? 14.857 6.273 3.788 1.00 71.06 92 GLU A C 1
ATOM 636 O O . GLU A 1 92 ? 15.558 7.281 3.831 1.00 71.06 92 GLU A O 1
ATOM 641 N N . ASN A 1 93 ? 15.030 5.264 4.647 1.00 69.62 93 ASN A N 1
ATOM 642 C CA . ASN A 1 93 ? 16.037 5.269 5.713 1.00 69.62 93 ASN A CA 1
ATOM 643 C C . ASN A 1 93 ? 17.482 5.040 5.216 1.00 69.62 93 ASN A C 1
ATOM 645 O O . ASN A 1 93 ? 18.411 5.006 6.021 1.00 69.62 93 ASN A O 1
ATOM 649 N N . GLY A 1 94 ? 17.687 4.848 3.907 1.00 71.00 94 GLY A N 1
ATOM 650 C CA . GLY A 1 94 ? 18.995 4.597 3.298 1.00 71.00 94 GLY A CA 1
ATOM 651 C C . GLY A 1 94 ? 19.580 3.207 3.574 1.00 71.00 94 GLY A C 1
ATOM 652 O O . GLY A 1 94 ? 20.686 2.909 3.120 1.00 71.00 94 GLY A O 1
ATOM 653 N N . LEU A 1 95 ? 18.861 2.336 4.288 1.00 71.06 95 LEU A N 1
ATOM 654 C CA . LEU A 1 95 ? 19.320 0.999 4.660 1.00 71.06 95 LEU A CA 1
ATOM 655 C C . LEU A 1 95 ? 18.783 -0.047 3.678 1.00 71.06 95 LEU A C 1
ATOM 657 O O . LEU A 1 95 ? 17.816 -0.759 3.943 1.00 71.06 95 LEU A O 1
ATOM 661 N N . GLY A 1 96 ? 19.447 -0.149 2.527 1.00 84.06 96 GLY A N 1
ATOM 662 C CA . GLY A 1 96 ? 19.129 -1.136 1.497 1.00 84.06 96 GLY A CA 1
ATOM 663 C C . GLY A 1 96 ? 17.991 -0.704 0.571 1.00 84.06 96 GLY A C 1
ATOM 664 O O . GLY A 1 96 ? 17.793 0.482 0.303 1.00 84.06 96 GLY A O 1
ATOM 665 N N . GLN A 1 97 ? 17.267 -1.686 0.039 1.00 88.88 97 GLN A N 1
ATOM 666 C CA . GLN A 1 97 ?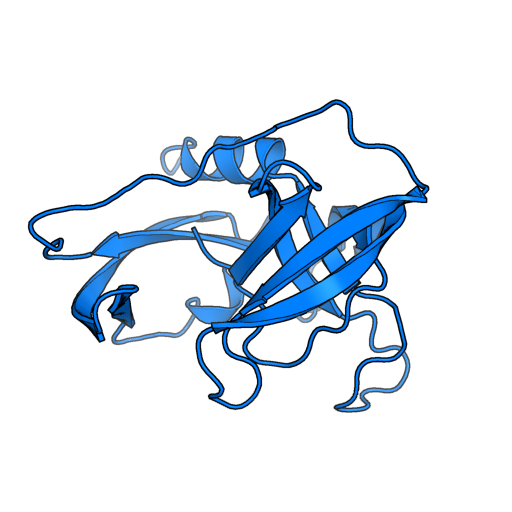 16.213 -1.480 -0.953 1.00 88.88 97 GLN A CA 1
ATOM 667 C C . GLN A 1 97 ? 14.978 -2.334 -0.635 1.00 88.88 97 GLN A C 1
ATOM 669 O O . GLN A 1 97 ? 15.044 -3.278 0.159 1.00 88.88 97 GLN A O 1
ATOM 674 N N . LEU A 1 98 ? 13.842 -1.951 -1.209 1.00 89.81 98 LEU A N 1
ATOM 675 C CA . LEU A 1 98 ? 12.651 -2.783 -1.333 1.00 89.81 98 LEU A CA 1
ATOM 676 C C . LEU A 1 98 ? 12.680 -3.427 -2.714 1.00 89.81 98 LEU A C 1
ATOM 678 O O . LEU A 1 98 ? 12.819 -2.718 -3.710 1.00 89.81 98 LEU A O 1
ATOM 682 N N . ASP A 1 99 ? 12.540 -4.747 -2.764 1.00 92.69 99 ASP A N 1
ATOM 683 C CA . ASP A 1 99 ? 12.650 -5.552 -3.980 1.00 92.69 99 ASP A CA 1
ATOM 684 C C . ASP A 1 99 ? 11.312 -6.191 -4.371 1.00 92.69 99 ASP A C 1
ATOM 686 O O . ASP A 1 99 ? 10.405 -6.362 -3.556 1.00 92.69 99 ASP A O 1
ATOM 690 N N . GLY A 1 100 ? 11.195 -6.594 -5.639 1.00 94.75 100 GLY A N 1
ATOM 691 C CA . GLY A 1 100 ? 10.043 -7.363 -6.116 1.00 94.75 100 GLY A CA 1
ATOM 692 C C . GLY A 1 100 ? 8.743 -6.558 -6.211 1.00 94.75 100 GLY A C 1
ATOM 693 O O . GLY A 1 100 ? 7.665 -7.147 -6.222 1.00 94.75 100 GLY A O 1
ATOM 694 N N . LEU A 1 101 ? 8.820 -5.227 -6.275 1.00 96.50 101 LEU A N 1
ATOM 695 C CA . LEU A 1 101 ? 7.651 -4.352 -6.227 1.00 96.50 101 LEU A CA 1
ATOM 696 C C . LEU A 1 101 ? 6.858 -4.342 -7.540 1.00 96.50 101 LEU A C 1
ATOM 698 O O . LEU A 1 101 ? 7.411 -4.479 -8.638 1.00 96.50 101 LEU A O 1
ATOM 702 N N . ILE A 1 102 ? 5.553 -4.109 -7.409 1.00 98.06 102 ILE A N 1
ATOM 703 C CA . ILE A 1 102 ? 4.650 -3.736 -8.501 1.00 98.06 102 ILE A CA 1
ATOM 704 C C . ILE A 1 102 ? 4.775 -2.229 -8.698 1.00 98.06 102 ILE A C 1
ATOM 706 O O . ILE A 1 102 ? 4.625 -1.473 -7.743 1.00 98.06 102 ILE A O 1
ATOM 710 N N . GLN A 1 103 ? 5.014 -1.791 -9.928 1.00 97.56 103 GLN A N 1
ATOM 711 C CA . GLN A 1 103 ? 4.925 -0.389 -10.322 1.00 97.56 103 GLN A CA 1
ATOM 712 C C . GLN A 1 103 ? 3.566 -0.128 -10.970 1.00 97.56 103 GLN A C 1
ATOM 714 O O . GLN A 1 103 ? 3.125 -0.917 -11.807 1.00 97.56 103 GLN A O 1
ATOM 719 N N . PHE A 1 104 ? 2.938 0.993 -10.633 1.00 97.69 104 PHE A N 1
ATOM 720 C CA . PHE A 1 104 ? 1.659 1.420 -11.199 1.00 97.69 104 PHE A CA 1
ATOM 721 C C . PHE A 1 104 ? 1.583 2.945 -11.360 1.00 97.69 104 PHE A C 1
ATOM 723 O O . PHE A 1 104 ? 2.402 3.669 -10.789 1.00 97.69 104 PHE A O 1
ATOM 730 N N . ASP A 1 105 ? 0.596 3.429 -12.115 1.00 96.38 105 ASP A N 1
ATOM 731 C CA . ASP A 1 105 ? 0.378 4.862 -12.385 1.00 96.38 105 ASP A CA 1
ATOM 732 C C . ASP A 1 105 ? -0.978 5.406 -11.888 1.00 96.38 105 ASP A C 1
ATOM 734 O O . ASP A 1 105 ? -1.271 6.590 -12.062 1.00 96.38 105 ASP A O 1
ATOM 738 N N . ALA A 1 106 ? -1.789 4.584 -11.211 1.00 95.44 106 ALA A N 1
ATOM 739 C CA . ALA A 1 106 ? -2.951 5.064 -10.466 1.00 95.44 106 ALA A CA 1
ATOM 740 C C . ALA A 1 106 ? -2.514 6.100 -9.417 1.00 95.44 106 ALA A C 1
ATOM 742 O O . ALA A 1 106 ? -1.556 5.885 -8.674 1.00 95.44 106 ALA A O 1
ATOM 743 N N . ALA A 1 107 ? -3.212 7.235 -9.355 1.00 92.06 107 ALA A N 1
ATOM 744 C CA . ALA A 1 107 ? -2.787 8.350 -8.517 1.00 92.06 107 ALA A CA 1
ATOM 745 C C . ALA A 1 107 ? -2.765 7.990 -7.025 1.00 92.06 107 ALA A C 1
ATOM 747 O O . ALA A 1 107 ? -3.767 7.556 -6.458 1.00 92.06 107 ALA A O 1
ATOM 748 N N . VAL A 1 108 ? -1.630 8.224 -6.374 1.00 88.31 108 VAL A N 1
ATOM 749 C CA . VAL A 1 108 ? -1.436 7.975 -4.943 1.00 88.31 108 VAL A CA 1
ATOM 750 C C . VAL A 1 108 ? -0.707 9.148 -4.300 1.00 88.31 108 VAL A C 1
ATOM 752 O O . VAL A 1 108 ? 0.195 9.740 -4.881 1.00 88.31 108 VAL A O 1
ATOM 755 N N . ASN A 1 109 ? -1.130 9.503 -3.092 1.00 83.00 109 ASN A N 1
ATOM 756 C CA . ASN A 1 109 ? -0.595 10.604 -2.286 1.00 83.00 109 ASN A CA 1
ATOM 757 C C . ASN A 1 109 ? -0.452 10.132 -0.828 1.00 83.00 109 ASN A C 1
ATOM 759 O O . ASN A 1 109 ? -1.036 9.094 -0.487 1.00 83.00 109 ASN A O 1
ATOM 763 N N . PRO A 1 110 ? 0.251 10.872 0.055 1.00 84.56 110 PRO A N 1
ATOM 764 C CA . PRO A 1 110 ? 0.261 10.572 1.487 1.00 84.56 110 PRO A CA 1
ATOM 765 C C . PRO A 1 110 ? -1.151 10.286 2.023 1.00 84.56 110 PRO A C 1
ATOM 767 O O . PRO A 1 110 ? -2.084 11.047 1.757 1.00 84.56 110 PRO A O 1
ATOM 770 N N . GLY A 1 111 ? -1.305 9.155 2.719 1.00 85.69 111 GLY A N 1
ATOM 771 C CA . GLY A 1 111 ? -2.599 8.572 3.107 1.00 85.69 111 GLY A CA 1
ATOM 772 C C . GLY A 1 111 ? -3.088 7.425 2.207 1.00 85.69 111 GLY A C 1
ATOM 773 O O . GLY A 1 111 ? -4.073 6.767 2.534 1.00 85.69 111 GLY A O 1
ATOM 774 N N . SER A 1 112 ? -2.405 7.155 1.089 1.00 90.75 112 SER A N 1
ATOM 775 C CA . SER A 1 112 ? -2.625 5.943 0.275 1.00 90.75 112 SER A CA 1
ATOM 776 C C . SER A 1 112 ? -1.737 4.775 0.717 1.00 90.75 112 SER A C 1
ATOM 778 O O . SER A 1 112 ? -2.102 3.624 0.494 1.00 90.75 112 SER A O 1
ATOM 780 N N . SER A 1 113 ? -0.588 5.059 1.345 1.00 91.62 113 SER A N 1
ATOM 781 C CA . SER A 1 113 ? 0.316 4.046 1.903 1.00 91.62 113 SER A CA 1
ATOM 782 C C . SER A 1 113 ? -0.412 3.151 2.907 1.00 91.62 113 SER A C 1
ATOM 784 O O . SER A 1 113 ? -1.191 3.625 3.731 1.00 91.62 113 SER A O 1
ATOM 786 N N . GLY A 1 114 ? -0.189 1.843 2.799 1.00 94.06 114 GLY A N 1
ATOM 787 C CA . GLY A 1 114 ? -0.907 0.803 3.534 1.00 94.06 114 GLY A CA 1
ATOM 788 C C . GLY A 1 114 ? -2.262 0.411 2.942 1.00 94.06 114 GLY A C 1
ATOM 789 O O . GLY A 1 114 ? -2.805 -0.628 3.319 1.00 94.06 114 GLY A O 1
ATOM 790 N N . GLY A 1 115 ? -2.792 1.186 1.992 1.00 95.25 115 GLY A N 1
ATOM 791 C CA . GLY A 1 115 ? -4.014 0.869 1.262 1.00 95.25 115 GLY A CA 1
ATOM 792 C C . GLY A 1 115 ? -3.832 -0.270 0.249 1.00 95.25 115 GLY A C 1
ATOM 793 O O . GLY A 1 115 ? -2.706 -0.582 -0.160 1.00 95.25 115 GLY A O 1
ATOM 794 N N . PRO A 1 116 ? -4.929 -0.924 -0.172 1.00 96.81 116 PRO A N 1
ATOM 795 C CA . PRO A 1 116 ? -4.859 -1.999 -1.145 1.00 96.81 116 PRO A CA 1
ATOM 796 C C . PRO A 1 116 ? -4.692 -1.465 -2.574 1.00 96.81 116 PRO A C 1
ATOM 798 O O . PRO A 1 116 ? -5.360 -0.516 -2.991 1.00 96.81 116 PRO A O 1
ATOM 801 N N . LEU A 1 117 ? -3.859 -2.162 -3.343 1.00 97.94 117 LEU A N 1
ATOM 802 C CA . LEU A 1 117 ? -3.853 -2.117 -4.800 1.00 97.94 117 LEU A CA 1
ATOM 803 C C . LEU A 1 117 ? -4.723 -3.269 -5.321 1.00 97.94 117 LEU A C 1
ATOM 805 O O . LEU A 1 117 ? -4.503 -4.427 -4.949 1.00 97.94 117 LEU A O 1
ATOM 809 N N . LEU A 1 118 ? -5.712 -2.964 -6.155 1.00 98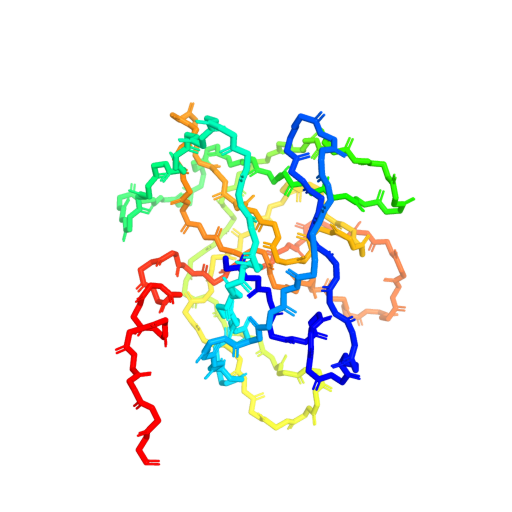.25 118 LEU A N 1
ATOM 810 C CA . LEU A 1 118 ? -6.757 -3.887 -6.600 1.00 98.25 118 LEU A CA 1
ATOM 811 C C . LEU A 1 118 ? -6.693 -4.132 -8.109 1.00 98.25 118 LEU A C 1
ATOM 813 O O . LEU A 1 118 ? -6.411 -3.215 -8.873 1.00 98.25 118 LEU A O 1
ATOM 817 N N . ASN A 1 119 ? -7.053 -5.337 -8.547 1.00 98.06 119 ASN A N 1
ATOM 818 C CA . ASN A 1 119 ? -7.357 -5.610 -9.957 1.00 98.06 119 ASN A CA 1
ATOM 819 C C . ASN A 1 119 ? -8.834 -5.298 -10.296 1.00 98.06 119 ASN A C 1
ATOM 821 O O . ASN A 1 119 ? -9.642 -4.994 -9.416 1.00 98.06 119 ASN A O 1
ATOM 825 N N . ARG A 1 120 ? -9.228 -5.451 -11.570 1.00 96.88 120 ARG A N 1
ATOM 826 C CA . ARG A 1 120 ? -10.622 -5.248 -12.041 1.00 96.88 120 ARG A CA 1
ATOM 827 C C . ARG A 1 120 ? -11.685 -6.088 -11.334 1.00 96.88 120 ARG A C 1
ATOM 829 O O . ARG A 1 120 ? -12.856 -5.727 -11.375 1.00 96.88 120 ARG A O 1
ATOM 836 N N . ALA A 1 121 ? -11.302 -7.215 -10.738 1.00 97.06 121 ALA A N 1
ATOM 837 C CA . ALA A 1 121 ? -12.213 -8.081 -9.995 1.00 97.06 121 ALA A CA 1
ATOM 838 C C . ALA A 1 121 ? -12.371 -7.648 -8.523 1.00 97.06 121 ALA A C 1
ATOM 840 O O . ALA A 1 121 ? -13.025 -8.349 -7.753 1.00 97.06 121 ALA A O 1
ATOM 841 N N . GLY A 1 122 ? -11.759 -6.529 -8.113 1.00 96.75 122 GLY A N 1
ATOM 842 C CA . GLY A 1 122 ? -11.759 -6.060 -6.726 1.00 96.75 122 GLY A CA 1
ATOM 843 C C . GLY A 1 122 ? -10.880 -6.903 -5.800 1.00 96.75 122 GLY A C 1
ATOM 844 O O . GLY A 1 122 ? -11.031 -6.838 -4.583 1.00 96.75 122 GLY A O 1
ATOM 845 N N . GLN A 1 123 ? -9.978 -7.716 -6.356 1.00 98.25 123 GLN A N 1
ATOM 846 C CA . GLN A 1 123 ? -9.066 -8.543 -5.572 1.00 98.25 123 GLN A CA 1
ATOM 847 C C . GLN A 1 123 ? -7.793 -7.759 -5.268 1.00 98.25 123 GLN A C 1
ATOM 849 O O . GLN A 1 123 ? -7.237 -7.107 -6.153 1.00 98.25 123 GLN A O 1
ATOM 854 N N . VAL A 1 124 ? -7.300 -7.873 -4.039 1.00 98.25 124 VAL A N 1
ATOM 855 C CA . VAL A 1 124 ? -6.051 -7.247 -3.602 1.00 98.25 124 VAL A CA 1
ATOM 856 C C . VAL A 1 124 ? -4.878 -7.965 -4.251 1.00 98.25 124 VAL A C 1
ATOM 858 O O . VAL A 1 124 ? -4.675 -9.155 -4.011 1.00 98.25 124 VAL A O 1
ATOM 861 N N . ILE A 1 125 ? -4.101 -7.233 -5.043 1.00 98.38 125 ILE A N 1
ATOM 862 C CA . ILE A 1 125 ? -2.878 -7.710 -5.702 1.00 98.38 125 ILE A CA 1
ATOM 863 C C . ILE A 1 125 ? -1.607 -7.181 -5.026 1.00 98.38 125 ILE A C 1
ATOM 865 O O . ILE A 1 125 ? -0.535 -7.768 -5.181 1.00 98.38 125 ILE A O 1
ATOM 869 N N . GLY A 1 126 ? -1.717 -6.123 -4.217 1.00 97.75 126 GLY A N 1
ATOM 870 C CA . GLY A 1 126 ? -0.603 -5.583 -3.443 1.00 97.75 126 GLY A CA 1
ATOM 871 C C . GLY A 1 126 ? -1.021 -4.593 -2.360 1.00 97.75 126 GLY A C 1
ATOM 872 O O . GLY A 1 126 ? -2.191 -4.226 -2.258 1.00 97.75 126 GLY A O 1
ATOM 873 N N . ILE A 1 127 ? -0.046 -4.174 -1.556 1.00 97.56 127 ILE A N 1
ATOM 874 C CA . ILE A 1 127 ? -0.170 -3.127 -0.534 1.00 97.56 127 ILE A CA 1
ATOM 875 C C . ILE A 1 127 ? 0.669 -1.935 -0.982 1.00 97.56 127 ILE A C 1
ATOM 877 O O . ILE A 1 127 ? 1.862 -2.091 -1.246 1.00 97.56 127 ILE A O 1
ATOM 881 N N . VAL A 1 128 ? 0.056 -0.760 -1.107 1.00 95.88 128 VAL A N 1
ATOM 882 C CA . VAL A 1 128 ? 0.748 0.464 -1.534 1.00 95.88 128 VAL A CA 1
ATOM 883 C C . VAL A 1 128 ? 1.776 0.854 -0.470 1.00 95.88 128 VAL A C 1
ATOM 885 O O . VAL A 1 128 ? 1.431 0.965 0.703 1.00 95.88 128 VAL A O 1
ATOM 888 N N . THR A 1 129 ? 3.032 1.057 -0.870 1.00 91.06 129 THR A N 1
ATOM 889 C CA . THR A 1 129 ? 4.139 1.405 0.044 1.00 91.06 129 THR A CA 1
ATOM 890 C C . THR A 1 129 ? 4.622 2.826 -0.216 1.00 91.06 129 THR A C 1
ATOM 892 O O . THR A 1 129 ? 4.440 3.713 0.616 1.00 91.06 129 THR A O 1
ATOM 895 N N . ALA A 1 130 ? 5.154 3.072 -1.408 1.00 75.25 130 ALA A N 1
ATOM 896 C CA . ALA A 1 130 ? 5.975 4.236 -1.680 1.00 75.25 130 ALA A CA 1
ATOM 897 C C . ALA A 1 130 ? 5.644 4.862 -3.033 1.00 75.25 130 ALA A C 1
ATOM 899 O O . ALA A 1 130 ? 5.051 4.251 -3.927 1.00 75.25 130 ALA A O 1
ATOM 900 N N . LEU A 1 131 ? 6.092 6.101 -3.184 1.00 71.12 131 LEU A N 1
ATOM 901 C CA . LEU A 1 131 ? 6.080 6.859 -4.425 1.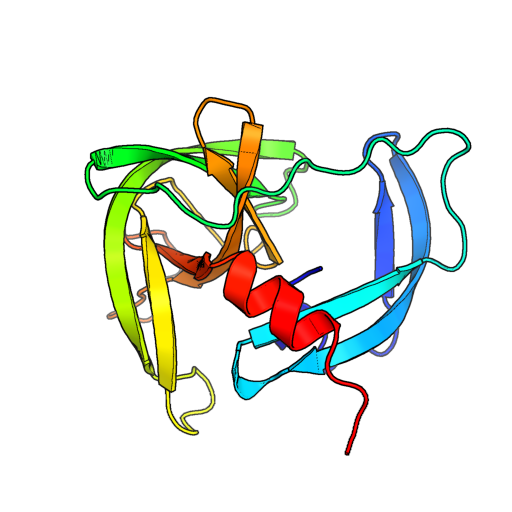00 71.12 131 LEU A CA 1
ATOM 902 C C . LEU A 1 131 ? 7.505 6.945 -4.959 1.00 71.12 131 LEU A C 1
ATOM 904 O O . LEU A 1 131 ? 8.430 7.181 -4.182 1.00 71.12 131 LEU A O 1
ATOM 908 N N . ALA A 1 132 ? 7.701 6.849 -6.279 1.00 59.97 132 ALA A N 1
ATOM 909 C CA . ALA A 1 132 ? 8.946 7.379 -6.827 1.00 59.97 132 ALA A CA 1
ATOM 910 C C . ALA A 1 132 ? 8.881 8.901 -6.697 1.00 59.97 132 ALA A C 1
ATOM 912 O O . ALA A 1 132 ? 8.092 9.550 -7.383 1.00 59.97 132 ALA A O 1
ATOM 913 N N . ASN A 1 133 ? 9.712 9.470 -5.828 1.00 56.03 133 ASN A N 1
ATOM 914 C CA . ASN A 1 133 ? 9.814 10.912 -5.674 1.00 56.03 133 ASN A CA 1
ATOM 915 C C . ASN A 1 133 ? 11.241 11.400 -5.967 1.00 56.03 133 ASN A C 1
ATOM 917 O O . ASN A 1 133 ? 11.978 11.748 -5.045 1.00 56.03 133 ASN A O 1
ATOM 921 N N . PRO A 1 134 ? 11.661 11.420 -7.245 1.00 50.66 134 PRO A N 1
ATOM 922 C CA . PRO A 1 134 ? 13.020 11.808 -7.630 1.00 50.66 134 PRO A CA 1
ATOM 923 C C . PRO A 1 134 ? 13.371 13.276 -7.311 1.00 50.66 134 PRO A C 1
ATOM 925 O O . PRO A 1 134 ? 14.527 13.663 -7.445 1.00 50.66 134 PRO A O 1
ATOM 928 N N . SER A 1 135 ? 12.400 14.100 -6.908 1.00 50.00 135 SER A N 1
ATOM 929 C CA . SER A 1 135 ? 12.541 15.549 -6.711 1.00 50.00 135 SER A CA 1
ATOM 930 C C . SER A 1 135 ? 12.164 16.039 -5.305 1.00 50.00 135 SER A C 1
ATOM 932 O O . SER A 1 135 ? 12.100 17.251 -5.091 1.00 50.00 135 SER A O 1
ATOM 934 N N . SER A 1 136 ? 11.885 15.142 -4.349 1.00 57.47 136 SER A N 1
ATOM 935 C CA . SER A 1 136 ? 11.320 15.487 -3.027 1.00 57.47 136 SER A CA 1
ATOM 936 C C . SER A 1 136 ? 10.032 16.331 -3.108 1.00 57.47 136 SER A C 1
ATOM 938 O O . SER A 1 136 ? 9.697 17.090 -2.195 1.00 57.47 136 SER A O 1
ATOM 940 N N . GLN A 1 137 ? 9.294 16.234 -4.215 1.00 60.12 137 GLN A N 1
ATOM 941 C CA . GLN A 1 137 ? 8.066 16.980 -4.469 1.00 60.12 137 GLN A CA 1
ATOM 942 C C . GLN A 1 137 ? 6.862 16.269 -3.850 1.00 60.12 137 GLN A C 1
ATOM 944 O O . GLN A 1 137 ? 6.701 15.063 -3.966 1.00 60.12 137 GLN A O 1
ATOM 949 N N . ARG A 1 138 ? 5.966 17.007 -3.193 1.00 61.38 138 ARG A N 1
ATOM 950 C CA . ARG A 1 138 ? 4.820 16.417 -2.471 1.00 61.38 138 ARG A CA 1
ATOM 951 C C . ARG A 1 138 ? 3.646 15.976 -3.363 1.00 61.38 138 ARG A C 1
ATOM 953 O O . ARG A 1 138 ? 2.569 15.722 -2.835 1.00 61.38 138 ARG A O 1
ATOM 960 N N . PHE A 1 139 ? 3.817 15.930 -4.684 1.00 70.44 139 PHE A N 1
ATOM 961 C CA . PHE A 1 139 ? 2.764 15.548 -5.627 1.00 70.44 139 PHE A CA 1
ATOM 962 C C . PHE A 1 139 ? 3.128 14.279 -6.392 1.00 70.44 139 PHE A C 1
ATOM 964 O O . PHE A 1 139 ? 4.297 14.007 -6.658 1.00 70.44 139 PHE A O 1
ATOM 971 N N . PHE A 1 140 ? 2.106 13.512 -6.761 1.00 76.56 140 PHE A N 1
ATOM 972 C CA . PHE A 1 140 ? 2.269 12.305 -7.556 1.00 76.56 140 PHE A CA 1
ATOM 973 C C . PHE A 1 140 ? 2.784 12.616 -8.967 1.00 76.56 140 PHE A C 1
ATOM 975 O O . PHE A 1 140 ? 2.199 13.432 -9.677 1.00 76.56 140 PHE A O 1
ATOM 982 N N . VAL A 1 141 ? 3.846 11.927 -9.389 1.00 83.12 141 VAL A N 1
ATOM 983 C CA . VAL A 1 141 ? 4.478 12.110 -10.711 1.00 83.12 141 VAL A CA 1
ATOM 984 C C . VAL A 1 141 ? 4.159 10.986 -11.705 1.00 83.12 141 VAL A C 1
ATOM 986 O O . VAL A 1 141 ? 4.781 10.911 -12.760 1.00 83.12 141 VAL A O 1
ATOM 989 N N . GLY A 1 142 ? 3.204 10.105 -11.386 1.00 87.81 142 GLY A N 1
ATOM 990 C CA . GLY A 1 142 ? 2.820 8.986 -12.261 1.00 87.81 142 GLY A CA 1
ATOM 991 C C . GLY A 1 142 ? 3.532 7.663 -11.967 1.00 87.81 142 GLY A C 1
ATOM 992 O O . GLY A 1 142 ? 3.477 6.758 -12.792 1.00 87.81 142 GLY A O 1
ATOM 993 N N . ILE A 1 143 ? 4.232 7.540 -10.833 1.00 91.62 143 ILE A N 1
ATOM 994 C CA . ILE A 1 143 ? 4.969 6.321 -10.470 1.00 91.62 143 ILE A CA 1
ATOM 995 C C . ILE A 1 143 ? 4.728 5.986 -8.993 1.00 91.62 143 ILE A C 1
ATOM 997 O O . ILE A 1 143 ? 5.273 6.632 -8.094 1.00 91.62 143 ILE A O 1
ATOM 1001 N N . GLY A 1 144 ? 3.911 4.963 -8.753 1.00 93.94 144 GLY A N 1
ATOM 1002 C CA . GLY A 1 144 ? 3.661 4.368 -7.442 1.00 93.94 144 GLY A CA 1
ATOM 1003 C C . GLY A 1 144 ? 4.221 2.952 -7.346 1.00 93.94 144 GLY A C 1
ATOM 1004 O O . GLY A 1 144 ? 4.388 2.269 -8.362 1.00 93.94 144 GLY A O 1
ATOM 1005 N N . PHE A 1 145 ? 4.491 2.508 -6.119 1.00 95.69 145 PHE A N 1
ATOM 1006 C CA . PHE A 1 145 ? 4.951 1.156 -5.829 1.00 95.69 145 PHE A CA 1
ATOM 1007 C C . PHE A 1 145 ? 4.078 0.451 -4.796 1.00 95.69 145 PHE A C 1
ATOM 1009 O O . PHE A 1 145 ? 3.653 1.038 -3.797 1.00 95.69 145 PHE A O 1
ATOM 1016 N N . ALA A 1 146 ? 3.837 -0.835 -5.033 1.00 97.06 146 ALA A N 1
ATOM 1017 C CA . ALA A 1 146 ? 3.137 -1.714 -4.111 1.00 97.06 146 ALA A CA 1
ATOM 1018 C C . ALA A 1 146 ? 3.922 -3.008 -3.883 1.00 97.06 146 ALA A C 1
ATOM 1020 O O . ALA A 1 146 ? 4.479 -3.595 -4.815 1.00 97.06 146 ALA A O 1
ATOM 1021 N N . VAL A 1 147 ? 3.918 -3.480 -2.641 1.00 96.62 147 VAL A N 1
ATOM 1022 C CA . VAL A 1 147 ? 4.426 -4.802 -2.268 1.00 96.62 147 VAL A CA 1
ATOM 1023 C C . VAL A 1 147 ? 3.412 -5.843 -2.751 1.00 96.62 147 VAL A C 1
ATOM 1025 O O . VAL A 1 147 ? 2.237 -5.733 -2.388 1.00 96.62 147 VAL A O 1
ATOM 1028 N N . PRO A 1 148 ? 3.800 -6.857 -3.549 1.00 97.25 148 PRO A N 1
ATOM 1029 C CA . PRO A 1 148 ? 2.873 -7.897 -3.983 1.00 97.25 148 PRO A CA 1
ATOM 1030 C C . PRO A 1 148 ? 2.196 -8.582 -2.796 1.00 97.25 148 PRO A C 1
ATOM 1032 O O . PRO A 1 148 ? 2.852 -8.926 -1.809 1.00 97.25 148 PRO A O 1
ATOM 1035 N N . ILE A 1 149 ? 0.898 -8.868 -2.903 1.00 96.88 149 ILE A N 1
ATOM 1036 C CA . ILE A 1 149 ? 0.130 -9.438 -1.783 1.00 96.88 149 ILE A CA 1
ATOM 1037 C C . ILE A 1 149 ? 0.661 -10.808 -1.346 1.00 96.88 149 ILE A C 1
ATOM 1039 O O . ILE A 1 149 ? 0.562 -11.175 -0.179 1.00 96.88 149 ILE A O 1
ATOM 1043 N N . LYS A 1 150 ? 1.278 -11.558 -2.268 1.00 94.19 150 LYS A N 1
ATOM 1044 C CA . LYS A 1 150 ? 1.949 -12.826 -1.965 1.00 94.19 150 LYS A CA 1
ATOM 1045 C C . LYS A 1 150 ? 3.148 -12.623 -1.032 1.00 94.19 150 LYS A C 1
ATOM 1047 O O . LYS A 1 150 ? 3.310 -13.397 -0.093 1.00 94.19 150 LYS A O 1
ATOM 1052 N N . THR A 1 151 ? 3.952 -11.588 -1.276 1.00 92.06 151 THR A N 1
ATOM 1053 C CA . THR A 1 151 ? 5.089 -11.210 -0.425 1.00 92.06 151 THR A CA 1
ATOM 1054 C C . THR A 1 151 ? 4.590 -10.714 0.926 1.00 92.06 151 THR A C 1
ATOM 1056 O O . THR A 1 151 ? 5.007 -11.230 1.960 1.00 92.06 151 THR A O 1
ATOM 1059 N N . ALA A 1 152 ? 3.614 -9.801 0.921 1.00 89.44 152 ALA A N 1
ATOM 1060 C CA . ALA A 1 152 ? 3.028 -9.256 2.141 1.00 89.44 152 ALA A CA 1
ATOM 1061 C C . ALA A 1 152 ? 2.416 -10.361 3.024 1.00 89.44 152 ALA A C 1
ATOM 1063 O O . ALA A 1 152 ? 2.678 -10.420 4.222 1.00 89.44 152 ALA A O 1
ATOM 1064 N N . GLY A 1 153 ? 1.660 -11.293 2.436 1.00 84.62 153 GLY A N 1
ATOM 1065 C CA . GLY A 1 153 ? 1.067 -12.428 3.148 1.00 84.62 153 GLY A CA 1
ATOM 1066 C C . GLY A 1 153 ? 2.087 -13.432 3.698 1.00 84.62 153 GLY A C 1
ATOM 1067 O O . GLY A 1 153 ? 1.806 -14.083 4.702 1.00 84.62 153 GLY A O 1
ATOM 1068 N N . GLY A 1 154 ? 3.259 -13.562 3.068 1.00 79.50 154 GLY A N 1
ATOM 1069 C CA . GLY A 1 154 ? 4.380 -14.341 3.602 1.00 79.50 154 GLY A CA 1
ATOM 1070 C C . GLY A 1 154 ? 5.016 -13.666 4.818 1.00 79.50 154 GLY A C 1
ATOM 1071 O O . GLY A 1 154 ? 5.172 -14.307 5.853 1.00 79.50 154 GLY A O 1
ATOM 1072 N N . ALA A 1 155 ? 5.285 -12.363 4.714 1.00 71.38 155 ALA A N 1
ATOM 1073 C CA . ALA A 1 155 ? 5.797 -11.535 5.807 1.00 71.38 155 ALA A CA 1
ATOM 1074 C C . ALA A 1 155 ? 4.870 -11.535 7.036 1.00 71.38 155 ALA A C 1
ATOM 1076 O O . ALA A 1 155 ? 5.324 -11.636 8.167 1.00 71.38 155 ALA A O 1
ATOM 1077 N N . ALA A 1 156 ? 3.553 -11.528 6.820 1.00 66.12 156 ALA A N 1
ATOM 1078 C CA . ALA A 1 156 ? 2.552 -11.624 7.884 1.00 66.12 156 ALA A CA 1
ATOM 1079 C C . ALA A 1 156 ? 2.531 -12.958 8.647 1.00 66.12 156 ALA A C 1
ATOM 1081 O O . ALA A 1 156 ? 1.873 -13.058 9.679 1.00 66.12 156 ALA A O 1
ATOM 1082 N N . ARG A 1 157 ? 3.156 -14.008 8.106 1.00 63.59 157 ARG A N 1
ATOM 1083 C CA . ARG A 1 157 ? 3.133 -15.364 8.672 1.00 63.59 157 ARG A CA 1
ATOM 1084 C C . ARG A 1 157 ? 4.451 -15.781 9.305 1.00 63.59 157 ARG A C 1
ATOM 1086 O O . ARG A 1 157 ? 4.478 -16.858 9.893 1.00 63.59 157 ARG A O 1
ATOM 1093 N N . ALA A 1 158 ? 5.519 -14.999 9.161 1.00 48.38 158 ALA A N 1
ATOM 1094 C CA . ALA A 1 158 ? 6.770 -15.271 9.850 1.00 48.38 158 ALA A CA 1
ATOM 1095 C C . ALA A 1 158 ? 6.581 -14.919 11.337 1.00 48.38 158 ALA A C 1
ATOM 1097 O O . ALA A 1 158 ? 6.342 -13.751 11.636 1.00 48.38 158 ALA A O 1
ATOM 1098 N N . PRO A 1 159 ? 6.614 -15.894 12.265 1.00 38.81 159 PRO A N 1
ATOM 1099 C CA . PRO A 1 159 ? 6.781 -15.579 13.675 1.00 38.81 159 PRO A CA 1
ATOM 1100 C C . PRO A 1 159 ? 8.184 -14.999 13.855 1.00 38.81 159 PRO A C 1
ATOM 1102 O O . PRO A 1 159 ? 9.116 -15.455 13.182 1.00 38.81 159 PRO A O 1
ATOM 1105 N N . ASP A 1 160 ? 8.318 -14.031 14.755 1.00 48.41 160 ASP A N 1
ATOM 1106 C CA . ASP A 1 160 ? 9.605 -13.482 15.177 1.00 48.41 160 ASP A CA 1
ATOM 1107 C C . ASP A 1 160 ? 10.593 -14.629 15.467 1.00 48.41 160 ASP A C 1
ATOM 1109 O O . ASP A 1 160 ? 10.281 -15.547 16.236 1.00 48.41 160 ASP A O 1
ATOM 1113 N N . GLN A 1 161 ? 11.749 -14.618 14.793 1.00 33.28 161 GLN A N 1
ATOM 1114 C CA . GLN A 1 161 ? 12.893 -15.458 15.162 1.00 33.28 161 GLN A CA 1
ATOM 1115 C C . GLN A 1 161 ? 13.618 -14.870 16.367 1.00 33.28 161 GLN A C 1
ATOM 1117 O O . GLN A 1 161 ? 13.790 -13.631 16.394 1.00 33.28 161 GLN A O 1
#

Radius of gyration: 15.09 Å; chains: 1; bounding box: 40×33×39 Å

Sequence (161 aa):
MTANHVVEDASDIEVTFGDGTKTSAHVVSSAPENDIAVLAPDSTPGLIVPAVLNGGGIQVGDDTFSVGNPLGLAGSLTAGVISGLNRAIPRENGLGQLDGLIQFDAAVNPGSSGGPLLNRAGQVIGIVTALANPSSQRFFVGIGFAVPIKTAGGAARAPDQ